Protein AF-A0A5D2IV95-F1 (afdb_monomer_lite)

Secondary structure (DSSP, 8-state):
-PPPGGGGGGGGTT-HHHHHHHHHHHHHHHHHHHHHHHHHHHHH---S-TTTS-TTTTT-SHHHHHHHTT--B-TTSBBTTS-B-SS--SSSHHHHHHHHHH-------HHHHHHHIIIIIIS-SSS--EEE--TTSSS-EEE------SGGGG-TT-THHHHHHHHHHT-

InterPro domains:
  IPR000932 Photosystem antenna protein-like [PF00421] (1-103)
  IPR036001 Photosystem antenna protein-like superfamily [SSF161077] (3-171)

Structure (mmCIF, N/CA/C/O backbone):
data_AF-A0A5D2IV95-F1
#
_entry.id   AF-A0A5D2IV95-F1
#
loop_
_atom_site.group_PDB
_atom_site.id
_atom_site.type_symbol
_atom_site.label_atom_id
_atom_site.label_alt_id
_atom_site.label_comp_id
_atom_site.label_asym_id
_atom_site.label_entity_id
_atom_site.label_seq_id
_atom_site.pdbx_PDB_ins_code
_atom_site.Cartn_x
_atom_site.Cartn_y
_atom_site.Cartn_z
_atom_site.occupancy
_atom_site.B_iso_or_equiv
_atom_site.auth_seq_id
_atom_site.auth_comp_id
_atom_site.auth_asym_id
_atom_site.auth_atom_id
_atom_site.pdbx_PDB_model_num
ATOM 1 N N . MET A 1 1 ? 20.945 -13.022 -39.978 1.00 69.31 1 MET A N 1
ATOM 2 C CA . MET A 1 1 ? 19.824 -13.855 -39.487 1.00 69.31 1 MET A CA 1
ATOM 3 C C . MET A 1 1 ? 18.945 -12.984 -38.610 1.00 69.31 1 MET A C 1
ATOM 5 O O . MET A 1 1 ? 19.484 -12.295 -37.754 1.00 69.31 1 MET A O 1
ATOM 9 N N . SER A 1 2 ? 17.636 -12.954 -38.857 1.00 86.06 2 SER A N 1
ATOM 10 C CA . SER A 1 2 ? 16.679 -12.288 -37.967 1.00 86.06 2 SER A CA 1
ATOM 11 C C . SER A 1 2 ? 16.580 -13.042 -36.638 1.00 86.06 2 SER A C 1
ATOM 13 O O . SER A 1 2 ? 16.742 -14.263 -36.600 1.00 86.06 2 SER A O 1
ATOM 15 N N . PHE A 1 3 ? 16.320 -12.329 -35.542 1.00 91.19 3 PHE A N 1
ATOM 16 C CA . PHE A 1 3 ? 16.048 -12.971 -34.256 1.00 91.19 3 PHE A CA 1
ATOM 17 C C . PHE A 1 3 ? 14.689 -13.698 -34.288 1.00 91.19 3 PHE A C 1
ATOM 19 O O . PHE A 1 3 ? 13.743 -13.179 -34.883 1.00 91.19 3 PHE A O 1
ATOM 26 N N . PRO A 1 4 ? 14.550 -14.862 -33.625 1.00 95.81 4 PRO A N 1
ATOM 27 C CA . PRO A 1 4 ? 13.243 -15.429 -33.294 1.00 95.81 4 PRO A CA 1
ATOM 28 C C . PRO A 1 4 ? 12.419 -14.470 -32.417 1.00 95.81 4 PRO A C 1
ATOM 30 O O . PRO A 1 4 ? 12.990 -13.724 -31.620 1.00 95.81 4 PRO A O 1
ATOM 33 N N . TRP A 1 5 ? 11.084 -14.522 -32.509 1.00 96.56 5 TRP A N 1
ATOM 34 C CA . TRP A 1 5 ? 10.172 -13.577 -31.836 1.00 96.56 5 TRP A CA 1
ATOM 35 C C . TRP A 1 5 ? 10.374 -13.487 -30.312 1.00 96.56 5 TRP A C 1
ATOM 37 O O . TRP A 1 5 ? 10.309 -12.408 -29.738 1.00 96.56 5 TRP A O 1
ATOM 47 N N . TYR A 1 6 ? 10.706 -14.597 -29.654 1.00 95.88 6 TYR A N 1
ATOM 48 C CA . TYR A 1 6 ? 10.930 -14.659 -28.205 1.00 95.88 6 TYR A CA 1
ATOM 49 C C . TYR A 1 6 ? 12.306 -14.121 -27.769 1.00 95.88 6 TYR A C 1
ATOM 51 O O . TYR A 1 6 ? 12.609 -14.095 -26.578 1.00 95.88 6 TYR A O 1
ATOM 59 N N . ARG A 1 7 ? 13.170 -13.708 -28.710 1.00 96.56 7 ARG A N 1
ATOM 60 C CA . ARG A 1 7 ? 14.505 -13.144 -28.429 1.00 96.56 7 ARG A CA 1
ATOM 61 C C . ARG A 1 7 ? 14.629 -11.662 -28.761 1.00 96.56 7 ARG A C 1
ATOM 63 O O . ARG A 1 7 ? 15.713 -11.112 -28.629 1.00 96.56 7 ARG A O 1
ATOM 70 N N . VAL A 1 8 ? 13.556 -10.985 -29.161 1.00 96.06 8 VAL A N 1
ATOM 71 C CA . VAL A 1 8 ? 13.635 -9.586 -29.625 1.00 96.06 8 VAL A CA 1
ATOM 72 C C . VAL A 1 8 ? 14.259 -8.629 -28.599 1.00 96.06 8 VAL A C 1
ATOM 74 O O . VAL A 1 8 ? 14.965 -7.700 -28.983 1.00 96.06 8 VAL A O 1
ATOM 77 N N . HIS A 1 9 ? 14.099 -8.887 -27.297 1.00 97.44 9 HIS A N 1
ATOM 78 C CA . HIS A 1 9 ? 14.688 -8.057 -26.240 1.00 97.44 9 HIS A CA 1
ATOM 79 C C . HIS A 1 9 ? 16.195 -8.269 -26.029 1.00 97.44 9 HIS A C 1
ATOM 81 O O . HIS A 1 9 ? 16.828 -7.436 -25.385 1.00 97.44 9 HIS A O 1
ATOM 87 N N . THR A 1 10 ? 16.831 -9.298 -26.609 1.00 95.81 10 THR A N 1
ATOM 88 C CA . THR A 1 10 ? 18.292 -9.467 -26.467 1.00 95.81 10 THR A CA 1
ATOM 89 C C . THR A 1 10 ? 19.077 -8.325 -27.114 1.00 95.81 10 THR A C 1
ATOM 91 O O . THR A 1 10 ? 20.252 -8.132 -26.809 1.00 95.81 10 THR A O 1
ATOM 94 N N . ILE A 1 11 ? 18.431 -7.532 -27.975 1.00 95.25 11 ILE A N 1
ATOM 95 C CA . ILE A 1 11 ? 19.030 -6.364 -28.621 1.00 95.25 11 ILE A CA 1
ATOM 96 C C . ILE A 1 11 ? 19.500 -5.291 -27.630 1.00 95.25 11 ILE A C 1
ATOM 98 O O . ILE A 1 11 ? 20.366 -4.506 -27.993 1.00 95.25 11 ILE A O 1
ATOM 102 N N . VAL A 1 12 ? 18.974 -5.239 -26.397 1.00 97.19 12 VAL A N 1
ATOM 103 C CA . VAL A 1 12 ? 19.382 -4.228 -25.400 1.00 97.19 12 VAL A CA 1
ATOM 104 C C . VAL A 1 12 ? 20.478 -4.697 -24.438 1.00 97.19 12 VAL A C 1
ATOM 106 O O . VAL A 1 12 ? 20.960 -3.885 -23.655 1.00 97.19 12 VAL A O 1
ATOM 109 N N . LEU A 1 13 ? 20.925 -5.960 -24.513 1.00 96.19 13 LEU A N 1
ATOM 110 C CA . LEU A 1 13 ? 21.854 -6.548 -23.531 1.00 96.19 13 LEU A CA 1
ATOM 111 C C . LEU A 1 13 ? 23.179 -5.784 -23.388 1.00 96.19 13 LEU A C 1
ATOM 113 O O . LEU A 1 13 ? 23.679 -5.642 -22.281 1.00 96.19 13 LEU A O 1
ATOM 117 N N . ASN A 1 14 ? 23.716 -5.258 -24.491 1.00 96.69 14 ASN A N 1
ATOM 118 C CA . ASN A 1 14 ? 24.980 -4.510 -24.505 1.00 96.69 14 ASN A CA 1
ATOM 119 C C . ASN A 1 14 ? 24.783 -3.001 -24.735 1.00 96.69 14 ASN A C 1
ATOM 121 O O . ASN A 1 14 ? 25.723 -2.300 -25.103 1.00 96.69 14 ASN A O 1
ATOM 125 N N . TYR A 1 15 ? 23.563 -2.488 -24.542 1.00 96.69 15 TYR A N 1
ATOM 126 C CA . TYR A 1 15 ? 23.231 -1.075 -24.748 1.00 96.69 15 TYR A CA 1
ATOM 127 C C . TYR A 1 15 ? 22.646 -0.476 -23.463 1.00 96.69 15 TYR A C 1
ATOM 129 O O . TYR A 1 15 ? 21.423 -0.370 -23.345 1.00 96.69 15 TYR A O 1
ATOM 137 N N . PRO A 1 16 ? 23.490 -0.043 -22.506 1.00 95.94 16 PRO A N 1
ATOM 138 C CA . PRO A 1 16 ? 23.051 0.329 -21.159 1.00 95.94 16 PRO A CA 1
ATOM 139 C C . PRO A 1 16 ? 22.013 1.457 -21.143 1.00 95.94 16 PRO A C 1
ATOM 141 O O . P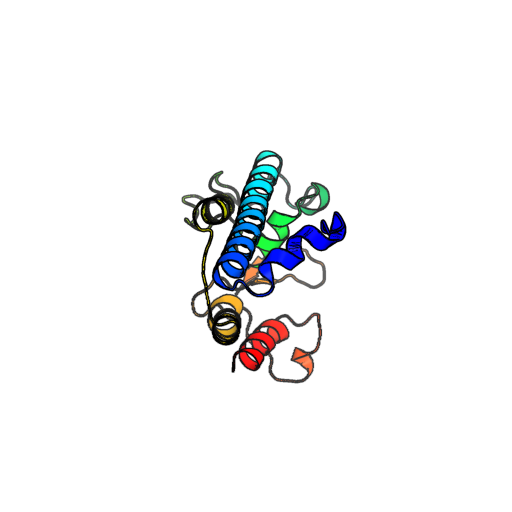RO A 1 16 ? 21.055 1.390 -20.382 1.00 95.94 16 PRO A O 1
ATOM 144 N N . GLY A 1 17 ? 22.125 2.453 -22.030 1.00 96.62 17 GLY A N 1
ATOM 145 C CA . GLY A 1 17 ? 21.124 3.522 -22.130 1.00 96.62 17 GLY A CA 1
ATOM 146 C C . GLY A 1 17 ? 19.745 3.028 -22.591 1.00 96.62 17 GLY A C 1
ATOM 147 O O . GLY A 1 17 ? 18.721 3.445 -22.053 1.00 96.62 17 GLY A O 1
ATOM 148 N N . ARG A 1 18 ? 19.699 2.089 -23.549 1.00 94.62 18 ARG A N 1
ATOM 149 C CA . ARG A 1 18 ? 18.435 1.478 -24.005 1.00 94.62 18 ARG A CA 1
ATOM 150 C C . ARG A 1 18 ? 17.871 0.528 -22.962 1.00 94.62 18 ARG A C 1
ATOM 152 O O . ARG A 1 18 ? 16.663 0.505 -22.757 1.00 94.62 18 ARG A O 1
ATOM 159 N N . LEU A 1 19 ? 18.747 -0.213 -22.288 1.00 95.12 19 LEU A N 1
ATOM 160 C CA . LEU A 1 19 ? 18.373 -1.064 -21.173 1.00 95.12 19 LEU A CA 1
ATOM 161 C C . LEU A 1 19 ? 17.738 -0.230 -20.051 1.00 95.12 19 LEU A C 1
ATOM 163 O O . LEU A 1 19 ? 16.652 -0.565 -19.594 1.00 95.12 19 LEU A O 1
ATOM 167 N N . LEU A 1 20 ? 18.342 0.894 -19.658 1.00 92.38 20 LEU A N 1
ATOM 168 C CA . LEU A 1 20 ? 17.759 1.808 -18.672 1.00 92.38 20 LEU A CA 1
ATOM 169 C C . LEU A 1 20 ? 16.400 2.355 -19.135 1.00 92.38 20 LEU A C 1
ATOM 171 O O . LEU A 1 20 ? 15.451 2.372 -18.359 1.00 92.38 20 LEU A O 1
ATOM 175 N N . SER A 1 21 ? 16.277 2.744 -20.406 1.00 92.06 21 SER A N 1
ATOM 176 C CA . SER A 1 21 ? 15.013 3.241 -20.960 1.00 92.06 21 SER A CA 1
ATOM 177 C C . SER A 1 21 ? 13.874 2.217 -20.862 1.00 92.06 21 SER A C 1
ATOM 179 O O . SER A 1 21 ? 12.774 2.589 -20.458 1.00 92.06 21 SER A O 1
ATOM 181 N N . VAL A 1 22 ? 14.118 0.934 -21.161 1.00 94.31 22 VAL A N 1
ATOM 182 C CA . VAL A 1 22 ? 13.073 -0.099 -21.020 1.00 94.31 22 VAL A CA 1
ATOM 183 C C . VAL A 1 22 ? 12.742 -0.407 -19.557 1.00 94.31 22 VAL A C 1
ATOM 185 O O . VAL A 1 22 ? 11.587 -0.700 -19.263 1.00 94.31 22 VAL A O 1
ATOM 188 N N . HIS A 1 23 ? 13.702 -0.275 -18.632 1.00 91.56 23 HIS A N 1
ATOM 189 C CA . HIS A 1 23 ? 13.417 -0.363 -17.194 1.00 91.56 23 HIS A CA 1
ATOM 190 C C . HIS A 1 23 ? 12.525 0.792 -16.736 1.00 91.56 23 HIS A C 1
ATOM 192 O O . HIS A 1 23 ? 11.531 0.552 -16.062 1.00 91.56 23 HIS A O 1
ATOM 198 N N . ILE A 1 24 ? 12.828 2.027 -17.150 1.00 90.31 24 ILE A N 1
ATOM 199 C CA . ILE A 1 24 ? 11.989 3.196 -16.852 1.00 90.31 24 ILE A CA 1
ATOM 200 C C . ILE A 1 24 ? 10.580 3.003 -17.424 1.00 90.31 24 ILE A C 1
ATOM 202 O O . ILE A 1 24 ? 9.604 3.244 -16.720 1.00 90.31 24 ILE A O 1
ATOM 206 N N . MET A 1 25 ? 10.465 2.519 -18.665 1.00 92.38 25 MET A N 1
ATOM 207 C CA . MET A 1 25 ? 9.173 2.207 -19.284 1.00 92.38 25 MET A CA 1
ATOM 208 C C . MET A 1 25 ? 8.393 1.167 -18.472 1.00 92.38 25 MET A C 1
ATOM 210 O O . MET A 1 25 ? 7.224 1.381 -18.164 1.00 92.38 25 MET A O 1
ATOM 214 N N . HIS A 1 26 ? 9.031 0.059 -18.090 1.00 90.88 26 HIS A N 1
ATOM 215 C CA . HIS A 1 26 ? 8.390 -0.971 -17.275 1.00 90.88 26 HIS A CA 1
ATOM 216 C C . HIS A 1 26 ? 7.922 -0.409 -15.924 1.00 90.88 26 HIS A C 1
ATOM 218 O O . HIS A 1 26 ? 6.771 -0.606 -15.549 1.00 90.88 26 HIS A O 1
ATOM 224 N N . THR A 1 27 ? 8.767 0.348 -15.220 1.00 89.50 27 THR A N 1
ATOM 225 C CA . THR A 1 27 ? 8.398 0.988 -13.948 1.00 89.50 27 THR A CA 1
ATOM 226 C C . THR A 1 27 ? 7.221 1.952 -14.113 1.00 89.50 27 THR A C 1
ATOM 228 O O . THR A 1 27 ? 6.295 1.915 -13.306 1.00 89.50 27 THR A O 1
ATOM 231 N N . ALA A 1 28 ? 7.199 2.758 -15.179 1.00 87.00 28 ALA A N 1
ATOM 232 C CA . ALA A 1 28 ? 6.091 3.667 -15.471 1.00 87.00 28 ALA A CA 1
ATOM 233 C C . ALA A 1 28 ? 4.776 2.918 -15.750 1.00 87.00 28 ALA A C 1
ATOM 235 O O . ALA A 1 28 ? 3.718 3.352 -15.291 1.00 87.00 28 ALA A O 1
ATOM 236 N N . LEU A 1 29 ? 4.833 1.778 -16.453 1.00 90.12 29 LEU A N 1
ATOM 237 C CA . LEU A 1 29 ? 3.668 0.916 -16.683 1.00 90.12 29 LEU A CA 1
ATOM 238 C C . LEU A 1 29 ? 3.119 0.348 -15.370 1.00 90.12 29 LEU A C 1
ATOM 240 O O . LEU A 1 29 ? 1.912 0.400 -15.149 1.00 90.12 29 LEU A O 1
ATOM 244 N N . ILE A 1 30 ? 3.989 -0.140 -14.481 1.00 92.75 30 ILE A N 1
ATOM 245 C CA . ILE A 1 30 ? 3.576 -0.677 -13.176 1.00 92.75 30 ILE A CA 1
ATOM 246 C C . ILE A 1 30 ? 2.998 0.423 -12.275 1.00 92.75 30 ILE A C 1
ATOM 248 O O . ILE A 1 30 ? 1.948 0.216 -11.667 1.00 92.75 30 ILE A O 1
ATOM 252 N N . ALA A 1 31 ? 3.620 1.605 -12.224 1.00 90.12 31 ALA A N 1
ATOM 253 C CA . ALA A 1 31 ? 3.100 2.740 -11.459 1.00 90.12 31 ALA A CA 1
ATOM 254 C C . ALA A 1 31 ? 1.723 3.194 -11.978 1.00 90.12 31 ALA A C 1
ATOM 256 O O . ALA A 1 31 ? 0.786 3.369 -11.200 1.00 90.12 31 ALA A O 1
ATOM 257 N N . SER A 1 32 ? 1.565 3.293 -13.302 1.00 89.69 32 SER A N 1
ATOM 258 C CA . SER A 1 32 ? 0.288 3.654 -13.932 1.00 89.69 32 SER A CA 1
ATOM 259 C C . SER A 1 32 ? -0.794 2.601 -13.681 1.00 89.69 32 SER A C 1
ATOM 261 O O . SER A 1 32 ? -1.951 2.947 -13.431 1.00 89.69 32 SER A O 1
ATOM 263 N N . TRP A 1 33 ? -0.433 1.315 -13.709 1.00 94.75 33 TRP A N 1
ATOM 264 C CA . TRP A 1 33 ? -1.339 0.230 -13.336 1.00 94.75 33 TRP A CA 1
ATOM 265 C C . TRP A 1 33 ? -1.791 0.361 -11.876 1.00 94.75 33 TRP A C 1
ATOM 267 O O . TRP A 1 33 ? -2.989 0.321 -11.616 1.00 94.75 33 TRP A O 1
ATOM 277 N N . ALA A 1 34 ? -0.874 0.610 -10.938 1.00 95.44 34 ALA A N 1
ATOM 278 C CA . ALA A 1 34 ? -1.217 0.774 -9.524 1.00 95.44 34 ALA A CA 1
ATOM 279 C C . ALA A 1 34 ? -2.184 1.950 -9.298 1.00 95.44 34 ALA A C 1
ATOM 281 O O . ALA A 1 34 ? -3.193 1.803 -8.607 1.00 95.44 34 ALA A O 1
ATOM 282 N N . GLY A 1 35 ? -1.922 3.099 -9.932 1.00 93.19 35 GLY A N 1
ATOM 283 C CA . GLY A 1 35 ? -2.799 4.269 -9.850 1.00 93.19 35 GLY A CA 1
ATOM 284 C C . GLY A 1 35 ? -4.178 4.030 -10.472 1.00 93.19 35 GLY A C 1
ATOM 285 O O . GLY A 1 35 ? -5.195 4.344 -9.858 1.00 93.19 35 GLY A O 1
ATOM 286 N N . SER A 1 36 ? -4.234 3.443 -11.671 1.00 94.81 36 SER A N 1
ATOM 287 C CA . SER A 1 36 ? -5.507 3.150 -12.349 1.00 94.81 36 SER A CA 1
ATOM 288 C C . SER A 1 36 ? -6.333 2.082 -11.631 1.00 94.81 36 SER A C 1
ATOM 290 O O . SER A 1 36 ? -7.548 2.241 -11.529 1.00 94.81 36 SER A O 1
ATOM 292 N N . MET A 1 37 ? -5.696 1.051 -11.069 1.00 98.00 37 MET A N 1
ATOM 293 C CA . MET A 1 37 ? -6.377 0.038 -10.262 1.00 98.00 37 MET A CA 1
ATOM 294 C C . MET A 1 37 ? -6.964 0.645 -8.982 1.00 98.00 37 MET A C 1
ATOM 296 O O . MET A 1 37 ? -8.118 0.383 -8.660 1.00 98.00 37 MET A O 1
ATOM 300 N N . ALA A 1 38 ? -6.216 1.516 -8.295 1.00 97.25 38 ALA A N 1
ATOM 301 C CA . ALA A 1 38 ? -6.713 2.211 -7.107 1.00 97.25 38 ALA A CA 1
ATOM 302 C C . ALA A 1 38 ? -7.909 3.117 -7.428 1.00 97.25 38 ALA A C 1
ATOM 304 O O . ALA A 1 38 ? -8.895 3.110 -6.697 1.00 97.25 38 ALA A O 1
ATOM 305 N N . LEU A 1 39 ? -7.861 3.861 -8.539 1.00 96.81 39 LEU A N 1
ATOM 306 C CA . LEU A 1 39 ? -9.003 4.665 -8.985 1.00 96.81 39 LEU A CA 1
ATOM 307 C C . LEU A 1 39 ? -10.215 3.802 -9.339 1.00 96.81 39 LEU A C 1
ATOM 309 O O . LEU A 1 39 ? -11.332 4.177 -9.002 1.00 96.81 39 LEU A O 1
ATOM 313 N N . TYR A 1 40 ? -10.005 2.665 -10.006 1.00 97.81 40 TYR A N 1
ATOM 314 C CA . TYR A 1 40 ? -11.085 1.735 -10.323 1.00 97.81 40 TYR A CA 1
ATOM 315 C C . TYR A 1 40 ? -11.761 1.217 -9.050 1.00 97.81 40 TYR A C 1
ATOM 317 O O . TYR A 1 40 ? -12.980 1.321 -8.940 1.00 97.81 40 TYR A O 1
ATOM 325 N N . GLU A 1 41 ? -10.984 0.728 -8.078 1.00 98.56 41 GLU A N 1
ATOM 326 C CA . GLU A 1 41 ? -11.520 0.252 -6.796 1.00 98.56 41 GLU A CA 1
ATOM 327 C C . GLU A 1 41 ? -12.289 1.350 -6.066 1.00 98.56 41 GLU A C 1
ATOM 329 O O . GLU A 1 41 ? -13.418 1.119 -5.656 1.00 98.56 41 GLU A O 1
ATOM 334 N N . LEU A 1 42 ? -11.749 2.569 -5.987 1.00 97.38 42 LEU A N 1
ATOM 335 C CA . LEU A 1 42 ? -12.427 3.687 -5.322 1.00 97.38 42 LEU A CA 1
ATOM 336 C C . LEU A 1 42 ? -13.761 4.081 -5.964 1.00 97.38 42 LEU A C 1
ATOM 338 O O . LEU A 1 42 ? -14.621 4.623 -5.278 1.00 97.38 42 LEU A O 1
ATOM 342 N N . VAL A 1 43 ? -13.940 3.840 -7.265 1.00 97.12 43 VAL A N 1
ATOM 343 C CA . VAL A 1 43 ? -15.203 4.129 -7.962 1.00 97.12 43 VAL A CA 1
ATOM 344 C C . VAL A 1 43 ? -16.280 3.092 -7.642 1.00 97.12 43 VAL A C 1
ATOM 346 O O . VAL A 1 43 ? -17.461 3.436 -7.641 1.00 97.12 43 VAL A O 1
ATOM 349 N N . VAL A 1 44 ? -15.897 1.835 -7.410 1.00 97.88 44 VAL A N 1
ATOM 350 C CA . VAL A 1 44 ? -16.847 0.728 -7.204 1.00 97.88 44 VAL A CA 1
ATOM 351 C C . VAL A 1 44 ? -17.011 0.326 -5.739 1.00 97.88 44 VAL A C 1
ATOM 353 O O . VAL A 1 44 ? -17.970 -0.370 -5.422 1.00 97.88 44 VAL A O 1
ATOM 356 N N . PHE A 1 45 ? -16.087 0.732 -4.868 1.00 98.31 45 PHE A N 1
ATOM 357 C CA . PHE A 1 45 ? -16.092 0.400 -3.449 1.00 98.31 45 PHE A CA 1
ATOM 358 C C . PHE A 1 45 ? -17.247 1.091 -2.717 1.00 98.31 45 PHE A C 1
ATOM 360 O O . PHE A 1 45 ? -17.411 2.309 -2.808 1.00 98.31 45 PHE A O 1
ATOM 367 N N . ASP A 1 46 ? -18.011 0.313 -1.953 1.00 97.81 46 ASP A N 1
ATOM 368 C CA . ASP A 1 46 ? -19.043 0.798 -1.039 1.00 97.81 46 ASP A CA 1
ATOM 369 C C . ASP A 1 46 ? -18.500 0.818 0.406 1.00 97.81 46 ASP A C 1
ATOM 371 O O . ASP A 1 46 ? -18.325 -0.240 1.014 1.00 97.81 46 ASP A O 1
ATOM 375 N N . PRO A 1 47 ? -18.228 1.997 0.993 1.00 97.00 47 PRO A N 1
ATOM 376 C CA . PRO A 1 47 ? -17.701 2.109 2.352 1.00 97.00 47 PRO A CA 1
ATOM 377 C C . PRO A 1 47 ? -18.782 2.057 3.450 1.00 97.00 47 PRO A C 1
ATOM 379 O O . PRO A 1 47 ? -18.463 2.307 4.614 1.00 97.00 47 PRO A O 1
ATOM 382 N N . SER A 1 48 ? -20.055 1.813 3.115 1.00 96.81 48 SER A N 1
ATOM 383 C CA . SER A 1 48 ? -21.182 2.012 4.040 1.00 96.81 48 SER A CA 1
ATOM 384 C C . SER A 1 48 ? -21.250 1.020 5.207 1.00 96.81 48 SER A C 1
ATOM 386 O O . SER A 1 48 ? -21.666 1.411 6.300 1.00 96.81 48 SER A O 1
ATOM 388 N N . ASP A 1 49 ? -20.828 -0.232 5.009 1.00 97.25 49 ASP A N 1
ATOM 389 C CA . ASP A 1 49 ? -20.884 -1.281 6.034 1.00 97.25 49 ASP A CA 1
ATOM 390 C C . ASP A 1 49 ? -19.552 -2.047 6.151 1.00 97.25 49 ASP A C 1
ATOM 392 O O . ASP A 1 49 ? -19.372 -3.103 5.536 1.00 97.25 49 ASP A O 1
ATOM 396 N N . PRO A 1 50 ? -18.612 -1.576 6.991 1.00 96.19 50 PRO A N 1
ATOM 397 C CA . PRO A 1 50 ? -17.342 -2.266 7.204 1.00 96.19 50 PRO A CA 1
ATOM 398 C C . PRO A 1 50 ? -17.480 -3.574 8.003 1.00 96.19 50 PRO A C 1
ATOM 400 O O . PRO A 1 50 ? -16.489 -4.292 8.148 1.00 96.19 50 PRO A O 1
ATOM 403 N N . VAL A 1 51 ? -18.662 -3.892 8.548 1.00 96.50 51 VAL A N 1
ATOM 404 C CA . VAL A 1 51 ? -18.892 -5.097 9.358 1.00 96.50 51 VAL A CA 1
ATOM 405 C C . VAL A 1 51 ? -19.354 -6.251 8.476 1.00 96.50 51 VAL A C 1
ATOM 407 O O . VAL A 1 51 ? -18.764 -7.332 8.525 1.00 96.50 51 VAL A O 1
ATOM 410 N N . LEU A 1 52 ? -20.403 -6.047 7.674 1.00 97.81 52 LEU A N 1
ATOM 411 C CA . LEU A 1 52 ? -21.009 -7.116 6.869 1.00 97.81 52 LEU A CA 1
ATOM 412 C C . LEU A 1 52 ? -20.612 -7.075 5.394 1.00 97.81 52 LEU A C 1
ATOM 414 O O . LEU A 1 52 ? -20.722 -8.107 4.722 1.00 97.81 52 LEU A O 1
ATOM 418 N N . ASP A 1 53 ? -20.135 -5.941 4.886 1.00 97.81 53 ASP A N 1
ATOM 419 C CA . ASP A 1 53 ? -19.625 -5.828 3.519 1.00 97.81 53 ASP A CA 1
ATOM 420 C C . ASP A 1 53 ? -18.238 -5.161 3.440 1.00 97.81 53 ASP A C 1
ATOM 422 O O . ASP A 1 53 ? -18.048 -4.168 2.741 1.00 97.81 53 ASP A O 1
ATOM 426 N N . PRO A 1 54 ? -17.227 -5.699 4.150 1.00 97.62 54 PRO A N 1
ATOM 427 C CA . PRO A 1 54 ? -15.873 -5.154 4.128 1.00 97.62 54 PRO A CA 1
ATOM 428 C C . PRO A 1 54 ? -15.194 -5.320 2.760 1.00 97.62 54 PRO A C 1
ATOM 430 O O . PRO A 1 54 ? -15.573 -6.151 1.936 1.00 97.62 54 PRO A O 1
ATOM 433 N N . MET A 1 55 ? -14.076 -4.609 2.569 1.00 97.62 55 MET A N 1
ATOM 434 C CA . MET A 1 55 ? -13.311 -4.553 1.310 1.00 97.62 55 MET A CA 1
ATOM 435 C C . MET A 1 55 ? -13.039 -5.917 0.643 1.00 97.62 55 MET A C 1
ATOM 437 O O . MET A 1 55 ? -13.078 -6.036 -0.580 1.00 97.62 55 MET A O 1
ATOM 441 N N . TRP A 1 56 ? -12.787 -6.967 1.432 1.00 96.88 56 TRP A N 1
ATOM 442 C CA . TRP A 1 56 ? -12.476 -8.301 0.916 1.00 96.88 56 TRP A CA 1
ATOM 443 C C . TRP A 1 56 ? -13.710 -9.038 0.376 1.00 96.88 56 TRP A C 1
ATOM 445 O O . TRP A 1 56 ? -13.563 -9.926 -0.461 1.00 96.88 56 TRP A O 1
ATOM 455 N N . ARG A 1 57 ? -14.923 -8.663 0.803 1.00 98.31 57 ARG A N 1
ATOM 456 C CA . ARG A 1 57 ? -16.188 -9.179 0.258 1.00 98.31 57 ARG A CA 1
ATOM 457 C C . ARG A 1 57 ? -16.542 -8.526 -1.078 1.00 98.31 57 ARG A C 1
ATOM 459 O O . ARG A 1 57 ? -17.142 -9.174 -1.931 1.00 98.31 57 ARG A O 1
ATOM 466 N N . GLN A 1 58 ? -16.082 -7.295 -1.278 1.00 98.12 58 GLN A N 1
ATOM 467 C CA . GLN A 1 58 ? -16.254 -6.530 -2.512 1.00 98.12 58 GLN A CA 1
ATOM 468 C C . GLN A 1 58 ? -15.126 -6.749 -3.536 1.00 98.12 58 GLN A C 1
ATOM 470 O O . GLN A 1 58 ? -15.120 -6.113 -4.583 1.00 98.12 58 GLN A O 1
ATOM 475 N N . TYR A 1 59 ? -14.186 -7.668 -3.276 1.00 97.44 59 TYR A N 1
ATOM 476 C CA . TYR A 1 59 ? -13.047 -7.981 -4.155 1.00 97.44 59 TYR A CA 1
ATOM 477 C C . TYR A 1 59 ? -12.041 -6.838 -4.340 1.00 97.44 59 TYR A C 1
ATOM 479 O O . TYR A 1 59 ? -11.384 -6.746 -5.379 1.00 97.44 59 TYR A O 1
ATOM 487 N N . MET A 1 60 ? -11.890 -5.980 -3.332 1.00 98.12 60 MET A N 1
ATOM 488 C CA . MET A 1 60 ? -10.867 -4.939 -3.361 1.00 98.12 60 MET A CA 1
ATOM 489 C C . MET A 1 60 ? -9.486 -5.564 -3.155 1.00 98.12 60 MET A C 1
ATOM 491 O O . MET A 1 60 ? -9.254 -6.278 -2.175 1.00 98.12 60 MET A O 1
ATOM 495 N N . PHE A 1 61 ? -8.565 -5.296 -4.075 1.00 97.88 61 PHE A N 1
ATOM 496 C CA . PHE A 1 61 ? -7.204 -5.812 -4.058 1.00 97.88 61 PHE A CA 1
ATOM 497 C C . PHE A 1 61 ? -6.223 -4.764 -3.530 1.00 97.88 61 PHE A C 1
ATOM 499 O O . PHE A 1 61 ? -5.541 -5.017 -2.538 1.00 97.88 61 PHE A O 1
ATOM 506 N N . VAL A 1 62 ? -6.153 -3.575 -4.138 1.00 97.94 62 VAL A N 1
ATOM 507 C CA . VAL A 1 62 ? -5.141 -2.558 -3.797 1.00 97.94 62 VAL A CA 1
ATOM 508 C C . VAL A 1 62 ? -5.502 -1.706 -2.579 1.00 97.94 62 VAL A C 1
ATOM 510 O O . VAL A 1 62 ? -4.593 -1.289 -1.854 1.00 97.94 62 VAL A O 1
ATOM 513 N N . ILE A 1 63 ? -6.792 -1.494 -2.284 1.00 97.19 63 ILE A N 1
ATOM 514 C CA . ILE A 1 63 ? -7.241 -0.800 -1.058 1.00 97.19 63 ILE A CA 1
ATOM 515 C C . ILE A 1 63 ? -6.721 -1.504 0.197 1.00 97.19 63 ILE A C 1
ATOM 517 O O . ILE A 1 63 ? -6.332 -0.832 1.156 1.00 97.19 63 ILE A O 1
ATOM 521 N N . HIS A 1 64 ? -6.626 -2.835 0.176 1.00 96.75 64 HIS A N 1
ATOM 522 C CA . HIS A 1 64 ? -6.057 -3.607 1.277 1.00 96.75 64 HIS A CA 1
ATOM 523 C C . HIS A 1 64 ? -4.605 -3.201 1.574 1.00 96.75 64 HIS A C 1
ATOM 525 O O . HIS A 1 64 ? -4.271 -2.883 2.714 1.00 96.75 64 HIS A O 1
ATOM 531 N N . PHE A 1 65 ? -3.753 -3.137 0.547 1.00 98.00 65 PHE A N 1
ATOM 532 C CA . PHE A 1 65 ? -2.340 -2.776 0.706 1.00 98.00 65 PHE A CA 1
ATOM 533 C C . PHE A 1 65 ? -2.154 -1.324 1.159 1.00 98.00 65 PHE A C 1
ATOM 535 O O . PHE A 1 65 ? -1.308 -1.049 2.009 1.00 98.00 65 PHE A O 1
ATOM 542 N N . MET A 1 66 ? -2.964 -0.398 0.637 1.00 98.00 66 MET A N 1
ATOM 543 C CA . MET A 1 66 ? -2.949 1.002 1.079 1.00 98.00 66 MET A CA 1
ATOM 544 C C . MET A 1 66 ? -3.343 1.123 2.558 1.00 98.00 66 MET A C 1
ATOM 546 O O . MET A 1 66 ? -2.659 1.794 3.333 1.00 98.00 66 MET A O 1
ATOM 550 N N . THR A 1 67 ? -4.404 0.418 2.958 1.00 97.50 67 THR A N 1
ATOM 551 C CA . THR A 1 67 ? -4.913 0.392 4.337 1.00 97.50 67 THR A CA 1
ATOM 552 C C . THR A 1 67 ? -3.899 -0.192 5.309 1.00 97.50 67 THR A C 1
ATOM 554 O O . THR A 1 67 ? -3.696 0.353 6.396 1.00 97.50 67 THR A O 1
ATOM 557 N N . TYR A 1 68 ? -3.204 -1.254 4.899 1.00 97.25 68 TYR A N 1
ATOM 558 C CA . TYR A 1 68 ? -2.173 -1.887 5.713 1.00 97.25 68 TYR A CA 1
ATOM 559 C C . TYR A 1 68 ? -1.049 -0.917 6.112 1.00 97.25 68 TYR A C 1
ATOM 561 O O . TYR A 1 68 ? -0.551 -0.983 7.234 1.00 97.25 68 TYR A O 1
ATOM 569 N N . LEU A 1 69 ? -0.691 0.018 5.225 1.00 97.25 69 LEU A N 1
ATOM 570 C CA . LEU A 1 69 ? 0.376 1.008 5.430 1.00 97.25 69 LEU A CA 1
ATOM 571 C C . LEU A 1 69 ? -0.133 2.384 5.892 1.00 97.25 69 LEU A C 1
ATOM 573 O O . LEU A 1 69 ? 0.551 3.397 5.745 1.00 97.25 69 LEU A O 1
ATOM 577 N N . GLY A 1 70 ? -1.343 2.442 6.448 1.00 95.75 70 GLY A N 1
ATOM 578 C CA . GLY A 1 70 ? -1.816 3.629 7.156 1.00 95.75 70 GLY A CA 1
ATOM 579 C C . GLY A 1 70 ? -2.764 4.543 6.382 1.00 95.75 70 GLY A C 1
ATOM 580 O O . GLY A 1 70 ? -3.235 5.532 6.944 1.00 95.75 70 GLY A O 1
ATOM 581 N N . ILE A 1 71 ? -3.086 4.237 5.124 1.00 97.56 71 ILE A N 1
ATOM 582 C CA . ILE A 1 71 ? -4.042 5.029 4.340 1.00 97.56 71 ILE A CA 1
ATOM 583 C C . ILE A 1 71 ? -5.453 4.540 4.648 1.00 97.56 71 ILE A C 1
ATOM 585 O O . ILE A 1 71 ? -5.866 3.499 4.155 1.00 97.56 71 ILE A O 1
ATOM 589 N N . ILE A 1 72 ? -6.184 5.287 5.475 1.00 96.69 72 ILE A N 1
ATOM 590 C CA . ILE A 1 72 ? -7.518 4.886 5.962 1.00 96.69 72 ILE A CA 1
ATOM 591 C C . ILE A 1 72 ? -8.640 5.861 5.606 1.00 96.69 72 ILE A C 1
ATOM 593 O O . ILE A 1 72 ? -9.796 5.577 5.904 1.00 96.69 72 ILE A O 1
ATOM 597 N N . ASN A 1 73 ? -8.305 7.000 4.997 1.00 96.31 73 ASN A N 1
ATOM 598 C CA . ASN A 1 73 ? -9.230 8.102 4.733 1.00 96.31 73 ASN A CA 1
ATOM 599 C C . ASN A 1 73 ? -9.418 8.305 3.228 1.00 96.31 73 ASN A C 1
ATOM 601 O O . ASN A 1 73 ? -8.467 8.148 2.456 1.00 96.31 73 ASN A O 1
ATOM 605 N N . SER A 1 74 ? -10.608 8.757 2.845 1.00 96.75 74 SER A N 1
ATOM 606 C CA . SER A 1 74 ? -10.959 9.203 1.495 1.00 96.75 74 SER A CA 1
ATOM 607 C C . SER A 1 74 ? -11.316 10.690 1.492 1.00 96.75 74 SER A C 1
ATOM 609 O O . SER A 1 74 ? -11.791 11.221 2.494 1.00 96.75 74 SER A O 1
ATOM 611 N N . TRP A 1 75 ? -11.114 11.362 0.356 1.00 96.62 75 TRP A N 1
ATOM 612 C CA . TRP A 1 75 ? -11.665 12.703 0.096 1.00 96.62 75 TRP A CA 1
ATOM 613 C C . TRP A 1 75 ? -13.192 12.726 -0.071 1.00 96.62 75 TRP A C 1
ATOM 615 O O . TRP A 1 75 ? -13.767 13.805 -0.164 1.00 96.62 75 TRP A O 1
ATOM 625 N N . GLY A 1 76 ? -13.850 11.566 -0.082 1.00 94.50 76 GLY A N 1
ATOM 626 C CA . GLY A 1 76 ? -15.303 11.409 -0.008 1.00 94.50 76 GLY A CA 1
ATOM 627 C C . GLY A 1 76 ? -15.860 11.372 1.420 1.00 94.50 76 GLY A C 1
ATOM 628 O O . GLY A 1 76 ? -16.926 10.803 1.625 1.00 94.50 76 GLY A O 1
ATOM 629 N N . ASP A 1 77 ? -15.137 11.924 2.399 1.00 94.88 77 ASP A N 1
ATOM 630 C CA . ASP A 1 77 ? -15.553 12.070 3.805 1.00 94.88 77 ASP A CA 1
ATOM 631 C C . ASP A 1 77 ? -15.821 10.758 4.574 1.00 94.88 77 ASP A C 1
ATOM 633 O O . ASP A 1 77 ? -16.466 10.759 5.626 1.00 94.88 77 ASP A O 1
ATOM 637 N N . TRP A 1 78 ? -15.267 9.634 4.108 1.00 96.00 78 TRP A N 1
ATOM 638 C CA . TRP A 1 78 ? -15.353 8.331 4.775 1.00 96.00 78 TRP A CA 1
ATOM 639 C C . TRP A 1 78 ? -13.981 7.773 5.164 1.00 96.00 78 TRP A C 1
ATOM 641 O O . TRP A 1 78 ? -12.933 8.145 4.622 1.00 96.00 78 TRP A O 1
ATOM 651 N N . THR A 1 79 ? -14.001 6.852 6.127 1.00 96.56 79 THR A N 1
ATOM 652 C CA . THR A 1 79 ? -12.839 6.069 6.553 1.00 96.56 79 THR A CA 1
ATOM 653 C C . THR A 1 79 ? -13.129 4.579 6.454 1.00 96.56 79 THR A C 1
ATOM 655 O O . THR A 1 79 ? -14.278 4.154 6.558 1.00 96.56 79 THR A O 1
ATOM 658 N N . ILE A 1 80 ? -12.087 3.765 6.298 1.00 96.31 80 ILE A N 1
ATOM 659 C CA . ILE A 1 80 ? -12.230 2.313 6.098 1.00 96.31 80 ILE A CA 1
ATOM 660 C C . ILE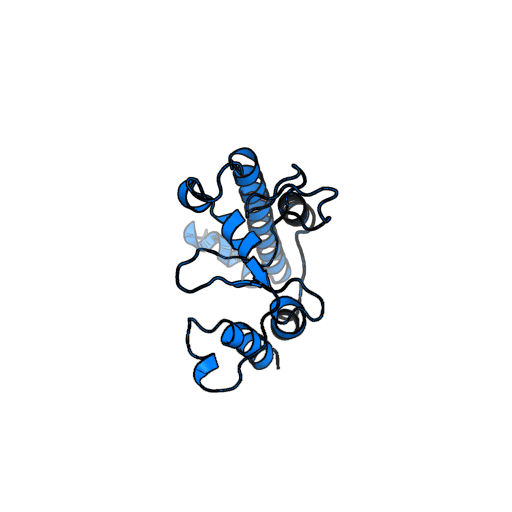 A 1 80 ? -12.848 1.566 7.286 1.00 96.31 80 ILE A C 1
ATOM 662 O O . ILE A 1 80 ? -13.316 0.442 7.150 1.00 96.31 80 ILE A O 1
ATOM 666 N N . ILE A 1 81 ? -12.838 2.198 8.458 1.00 95.12 81 ILE A N 1
ATOM 667 C CA . ILE A 1 81 ? -13.413 1.687 9.706 1.00 95.12 81 ILE A CA 1
ATOM 668 C C . ILE A 1 81 ? -14.823 2.242 9.977 1.00 95.12 81 ILE A C 1
ATOM 670 O O . ILE A 1 81 ? -15.344 2.067 11.074 1.00 95.12 81 ILE A O 1
ATOM 674 N N . GLY A 1 82 ? -15.447 2.912 9.000 1.00 93.50 82 GLY A N 1
ATOM 675 C CA . GLY A 1 82 ? -16.849 3.345 9.061 1.00 93.50 82 GLY A CA 1
ATOM 676 C C . GLY A 1 82 ? -17.104 4.690 9.744 1.00 93.50 82 GLY A C 1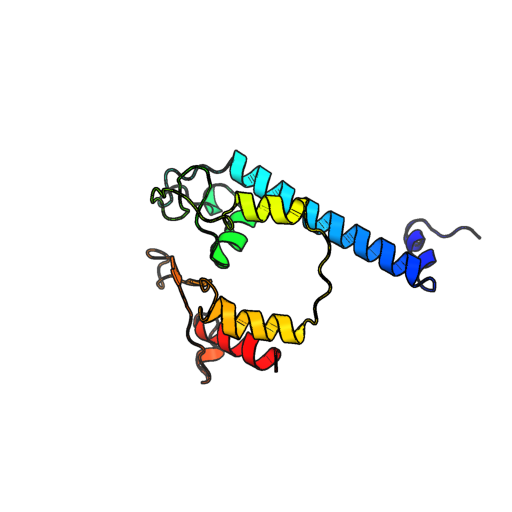
ATOM 677 O O . GLY A 1 82 ? -18.258 5.070 9.924 1.00 93.50 82 GLY A O 1
ATOM 678 N N . TRP A 1 83 ? -16.063 5.437 10.122 1.00 92.94 83 TRP A N 1
ATOM 679 C CA . TRP A 1 83 ? -16.228 6.803 10.630 1.00 92.94 83 TRP A CA 1
ATOM 680 C C . TRP A 1 83 ? -16.275 7.817 9.492 1.00 92.94 83 TRP A C 1
ATOM 682 O O . TRP A 1 83 ? -15.601 7.651 8.473 1.00 92.94 83 TRP A O 1
ATOM 692 N N . THR A 1 84 ? -17.002 8.909 9.711 1.00 93.56 84 THR A N 1
ATOM 693 C CA . THR A 1 84 ? -16.932 10.108 8.872 1.00 93.56 84 THR A CA 1
ATOM 694 C C . THR A 1 84 ? -15.741 10.967 9.277 1.00 93.56 84 THR A C 1
ATOM 696 O O . THR A 1 84 ? -15.493 11.154 10.472 1.00 93.56 84 THR A O 1
ATOM 699 N N . ILE A 1 85 ? -15.046 11.546 8.304 1.00 92.81 85 ILE A N 1
ATOM 700 C CA . ILE A 1 85 ? -13.920 12.455 8.539 1.00 92.81 85 ILE A CA 1
ATOM 701 C C . ILE A 1 85 ? -14.164 13.783 7.830 1.00 92.81 85 ILE A C 1
ATOM 703 O O . ILE A 1 85 ? -14.662 13.807 6.714 1.00 92.81 85 ILE A O 1
ATOM 707 N N . THR A 1 86 ? -13.793 14.892 8.471 1.00 89.75 86 THR A N 1
ATOM 708 C CA . THR A 1 86 ? -13.755 16.210 7.830 1.00 89.75 86 THR A CA 1
ATOM 709 C C . THR A 1 86 ? -12.304 16.605 7.571 1.00 89.75 86 THR A C 1
ATOM 711 O O . THR A 1 86 ? -11.436 16.390 8.416 1.00 89.75 86 THR A O 1
ATOM 714 N N . ASN A 1 87 ? -12.029 17.182 6.399 1.00 89.19 87 ASN A N 1
ATOM 715 C CA . ASN A 1 87 ? -10.683 17.582 5.959 1.00 89.19 87 ASN A CA 1
ATOM 716 C C . ASN A 1 87 ? -9.639 16.441 5.979 1.00 89.19 87 ASN A C 1
ATOM 718 O O . ASN A 1 87 ? -8.623 16.530 6.676 1.00 89.19 87 ASN A O 1
ATOM 722 N N . PRO A 1 88 ? -9.868 15.363 5.213 1.00 91.00 88 PRO A N 1
ATOM 723 C CA . PRO A 1 88 ? -8.905 14.277 5.054 1.00 91.00 88 PRO A CA 1
ATOM 724 C C . PRO A 1 88 ? -7.538 14.774 4.544 1.00 91.00 88 PRO A C 1
ATOM 726 O O . PRO A 1 88 ? -7.439 15.720 3.763 1.00 91.00 88 PRO A O 1
ATOM 729 N N . SER A 1 89 ? -6.467 14.106 4.989 1.00 90.31 89 SER A N 1
ATOM 730 C CA . SER A 1 89 ? -5.080 14.400 4.594 1.00 90.31 89 SER A CA 1
ATOM 731 C C . SER A 1 89 ? -4.878 14.341 3.074 1.00 90.31 89 SER A C 1
ATOM 733 O O . SER A 1 89 ? -5.603 13.648 2.359 1.00 90.31 89 SER A O 1
ATOM 735 N N . ILE A 1 90 ? -3.826 15.006 2.579 1.00 94.06 90 ILE A N 1
ATOM 736 C CA . ILE A 1 90 ? -3.385 14.861 1.184 1.00 94.06 90 ILE A CA 1
ATOM 737 C C . ILE A 1 90 ? -3.003 13.409 0.851 1.00 94.06 90 ILE A C 1
ATOM 739 O O . ILE A 1 90 ? -3.176 12.971 -0.283 1.00 94.06 90 ILE A O 1
ATOM 743 N N . TRP A 1 91 ? -2.537 12.650 1.848 1.00 94.69 91 TRP A N 1
ATOM 744 C CA . TRP A 1 91 ? -2.279 11.212 1.751 1.00 94.69 91 TRP A CA 1
ATOM 745 C C . TRP A 1 91 ? -3.530 10.405 2.124 1.00 94.69 91 TRP A C 1
ATOM 747 O O . TRP A 1 91 ? -3.581 9.734 3.152 1.00 94.69 91 TRP A O 1
ATOM 757 N N . CYS A 1 92 ? -4.553 10.512 1.282 1.00 95.06 92 CYS A N 1
ATOM 758 C CA . CYS A 1 92 ? -5.741 9.657 1.255 1.00 95.06 92 CYS A CA 1
ATOM 759 C C . CYS A 1 92 ? -5.634 8.628 0.115 1.00 95.06 92 CYS A C 1
ATOM 761 O O . CYS A 1 92 ? -4.679 8.670 -0.671 1.00 95.06 92 CYS A O 1
ATOM 763 N N . TYR A 1 93 ? -6.623 7.744 -0.033 1.00 97.50 93 TYR A N 1
ATOM 764 C CA . TYR A 1 93 ? -6.641 6.778 -1.139 1.00 97.50 93 TYR A CA 1
ATOM 765 C C . TYR A 1 93 ? -6.522 7.448 -2.516 1.00 97.50 93 TYR A C 1
ATOM 767 O O . TYR A 1 93 ? -5.719 7.031 -3.354 1.00 97.50 93 TYR A O 1
ATOM 775 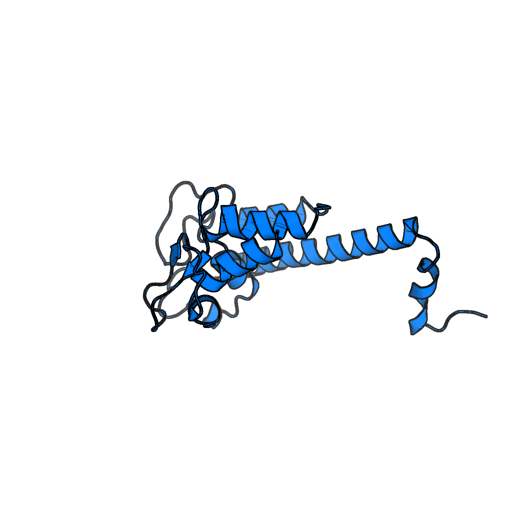N N . GLU A 1 94 ? -7.253 8.539 -2.749 1.00 97.00 94 GLU A N 1
ATOM 776 C CA . GLU A 1 94 ? -7.206 9.253 -4.024 1.00 97.00 94 GLU A CA 1
ATOM 777 C C . GLU A 1 94 ? -5.881 10.002 -4.227 1.00 97.00 94 GLU A C 1
ATOM 779 O O . GLU A 1 94 ? -5.408 10.150 -5.355 1.00 97.00 94 GLU A O 1
ATOM 784 N N . GLY A 1 95 ? -5.284 10.499 -3.144 1.00 95.44 95 GLY A N 1
ATOM 785 C CA . GLY A 1 95 ? -3.989 11.172 -3.148 1.00 95.44 95 GLY A CA 1
ATOM 786 C C . GLY A 1 95 ? -2.866 10.214 -3.528 1.00 95.44 95 GLY A C 1
ATOM 787 O O . GLY A 1 95 ? -2.053 10.530 -4.398 1.00 95.44 95 GLY A O 1
ATOM 788 N N . VAL A 1 96 ? -2.878 9.004 -2.960 1.00 95.50 96 VAL A N 1
ATOM 789 C CA . VAL A 1 96 ? -1.950 7.925 -3.327 1.00 95.50 96 VAL A CA 1
ATOM 790 C C . VAL A 1 96 ? -2.147 7.514 -4.785 1.00 95.50 96 VAL A C 1
ATOM 792 O O . VAL A 1 96 ? -1.163 7.418 -5.522 1.00 95.50 96 VAL A O 1
ATOM 795 N N . ALA A 1 97 ? -3.391 7.341 -5.239 1.00 94.50 97 ALA A N 1
ATOM 796 C CA . ALA A 1 97 ? -3.677 7.009 -6.634 1.00 94.50 97 ALA A CA 1
ATOM 797 C C . ALA A 1 97 ? -3.166 8.092 -7.606 1.00 94.50 97 ALA A C 1
ATOM 799 O O . ALA A 1 97 ? -2.511 7.782 -8.604 1.00 94.50 97 ALA A O 1
ATOM 800 N N . ARG A 1 98 ? -3.384 9.377 -7.286 1.00 91.75 98 ARG A N 1
ATOM 801 C CA . ARG A 1 98 ? -2.856 10.513 -8.062 1.00 91.75 98 ARG A CA 1
ATOM 802 C C . ARG A 1 98 ? -1.332 10.554 -8.080 1.00 91.75 98 ARG A C 1
ATOM 804 O O . ARG A 1 98 ? -0.754 10.791 -9.139 1.00 91.75 98 ARG A O 1
ATOM 811 N N . ALA A 1 99 ? -0.681 10.307 -6.944 1.00 92.44 99 ALA A N 1
ATOM 812 C CA . ALA A 1 99 ? 0.775 10.287 -6.865 1.00 92.44 99 ALA A CA 1
ATOM 813 C C . ALA A 1 99 ? 1.376 9.240 -7.817 1.00 92.44 99 ALA A C 1
ATOM 815 O O . ALA A 1 99 ? 2.323 9.555 -8.529 1.00 92.44 99 ALA A O 1
ATOM 816 N N . HIS A 1 100 ? 0.776 8.050 -7.917 1.00 90.75 100 HIS A N 1
ATOM 817 C CA . HIS A 1 100 ? 1.236 6.992 -8.826 1.00 90.75 100 HIS A CA 1
ATOM 818 C C . HIS A 1 100 ? 1.088 7.341 -10.316 1.00 90.75 100 HIS A C 1
ATOM 820 O O . HIS A 1 100 ? 1.878 6.875 -11.133 1.00 90.75 100 HIS A O 1
ATOM 826 N N . ILE A 1 101 ? 0.111 8.179 -10.680 1.00 85.12 101 ILE A N 1
ATOM 827 C CA . ILE A 1 101 ? -0.076 8.642 -12.065 1.00 85.12 101 ILE A CA 1
ATOM 828 C C . ILE A 1 101 ? 0.913 9.762 -12.416 1.00 85.12 101 ILE A C 1
ATOM 830 O O . ILE A 1 101 ? 1.391 9.837 -13.546 1.00 85.12 101 ILE A O 1
ATOM 834 N N . ILE A 1 102 ? 1.217 10.645 -11.461 1.00 78.75 102 ILE A N 1
ATOM 835 C CA . ILE A 1 102 ? 2.020 11.853 -11.703 1.00 78.75 102 ILE A CA 1
ATOM 836 C C . ILE A 1 102 ? 3.523 11.594 -11.505 1.00 78.75 102 ILE A C 1
ATOM 838 O O . ILE A 1 102 ? 4.350 12.185 -12.200 1.00 78.75 102 ILE A O 1
ATOM 842 N N . VAL A 1 103 ? 3.903 10.724 -10.567 1.00 67.50 103 VAL A N 1
ATOM 843 C CA . VAL A 1 103 ? 5.280 10.583 -10.075 1.00 67.50 103 VAL A CA 1
ATOM 844 C C . VAL A 1 103 ? 5.812 9.183 -10.388 1.00 67.50 103 VAL A C 1
ATOM 846 O O . VAL A 1 103 ? 5.666 8.245 -9.612 1.00 67.50 103 VAL A O 1
ATOM 849 N N . GLY A 1 104 ? 6.439 9.044 -11.558 1.00 56.59 104 GLY A N 1
ATOM 850 C CA . GLY A 1 104 ? 6.849 7.745 -12.105 1.00 56.59 104 GLY A CA 1
ATOM 851 C C . GLY A 1 104 ? 8.294 7.302 -11.851 1.00 56.59 104 GLY A C 1
ATOM 852 O O . GLY A 1 104 ? 8.666 6.236 -12.333 1.00 56.59 104 GLY A O 1
ATOM 853 N N . ILE A 1 105 ? 9.149 8.081 -11.173 1.00 58.81 105 ILE A N 1
ATOM 854 C CA . ILE A 1 105 ? 10.567 7.707 -11.009 1.00 58.81 105 ILE A CA 1
ATOM 855 C C . ILE A 1 105 ? 11.125 8.216 -9.677 1.00 58.81 105 ILE A C 1
ATOM 857 O O . ILE A 1 105 ? 11.338 9.412 -9.509 1.00 58.81 105 ILE A O 1
ATOM 861 N N . HIS A 1 106 ? 11.447 7.293 -8.771 1.00 57.12 106 HIS A N 1
ATOM 862 C CA . HIS A 1 106 ? 12.379 7.535 -7.671 1.00 57.12 106 HIS A CA 1
ATOM 863 C C . HIS A 1 106 ? 13.448 6.439 -7.683 1.00 57.12 106 HIS A C 1
ATOM 865 O O . HIS A 1 106 ? 13.145 5.256 -7.556 1.00 57.12 106 HIS A O 1
ATOM 871 N N . LEU A 1 107 ? 14.705 6.841 -7.868 1.00 57.38 107 LEU A N 1
ATOM 872 C CA . LEU A 1 107 ? 15.876 5.994 -7.651 1.00 57.38 107 LEU A CA 1
ATOM 873 C C . LEU A 1 107 ? 16.306 6.200 -6.197 1.00 57.38 107 LEU A C 1
ATOM 875 O O . LEU A 1 107 ? 16.723 7.299 -5.838 1.00 57.38 107 LEU A O 1
ATOM 879 N N . PHE A 1 108 ? 16.178 5.170 -5.365 1.00 58.28 108 PHE A N 1
ATOM 880 C CA . PHE A 1 108 ? 16.572 5.219 -3.957 1.00 58.28 108 PHE A CA 1
ATOM 881 C C . PHE A 1 108 ? 17.412 3.989 -3.586 1.00 58.28 108 PHE A C 1
ATOM 883 O O . PHE A 1 108 ? 17.246 2.918 -4.171 1.00 58.28 108 PHE A O 1
ATOM 890 N N . LEU A 1 109 ? 18.328 4.143 -2.627 1.00 75.50 109 LEU A N 1
ATOM 891 C CA . LEU A 1 109 ? 19.166 3.058 -2.110 1.00 75.50 109 LEU A CA 1
ATOM 892 C C . LEU A 1 109 ? 18.313 2.125 -1.236 1.00 75.50 109 LEU A C 1
ATOM 894 O O . LEU A 1 109 ? 17.777 2.542 -0.212 1.00 75.50 109 LEU A O 1
ATOM 898 N N . SER A 1 110 ? 18.168 0.861 -1.640 1.00 79.31 110 SER A N 1
ATOM 899 C CA . SER A 1 110 ? 17.232 -0.095 -1.023 1.00 79.31 110 SER A CA 1
ATOM 900 C C . SER A 1 110 ? 17.442 -0.298 0.482 1.00 79.31 110 SER A C 1
ATOM 902 O O . SER A 1 110 ? 16.463 -0.427 1.214 1.00 79.31 110 SER A O 1
ATOM 904 N N . ARG A 1 111 ? 18.695 -0.285 0.951 1.00 83.38 111 ARG A N 1
ATOM 905 C CA . ARG A 1 111 ? 19.055 -0.446 2.370 1.00 83.38 111 ARG A CA 1
ATOM 906 C C . ARG A 1 111 ? 18.552 0.718 3.224 1.00 83.38 111 ARG A C 1
ATOM 908 O O . ARG A 1 111 ? 17.844 0.505 4.203 1.00 83.38 111 ARG A O 1
ATOM 915 N N . GLU A 1 112 ? 18.802 1.945 2.784 1.00 86.31 112 GLU A N 1
ATOM 916 C CA . GLU A 1 112 ? 18.413 3.148 3.521 1.00 86.31 112 GLU A CA 1
ATOM 917 C C . GLU A 1 112 ? 16.888 3.313 3.529 1.00 86.31 112 GLU A C 1
ATOM 919 O O . GLU A 1 112 ? 16.322 3.789 4.511 1.00 86.31 112 GLU A O 1
ATOM 924 N N . ALA A 1 113 ? 16.208 2.868 2.463 1.00 88.88 113 ALA A N 1
ATOM 925 C CA . ALA A 1 113 ? 14.748 2.869 2.397 1.00 88.88 113 ALA A CA 1
ATOM 926 C C . ALA A 1 113 ? 14.169 1.832 3.354 1.00 88.88 113 ALA A C 1
ATOM 928 O O . ALA A 1 113 ? 13.189 2.114 4.036 1.00 88.88 113 ALA A O 1
ATOM 929 N N . CYS A 1 114 ? 14.789 0.652 3.423 1.00 90.94 114 CYS A N 1
ATOM 930 C CA . CYS A 1 114 ? 14.393 -0.406 4.339 1.00 90.94 114 CYS A CA 1
ATOM 931 C C . CYS A 1 114 ? 14.534 0.051 5.798 1.00 90.94 114 CYS A C 1
ATOM 933 O O . CYS A 1 114 ? 13.563 -0.017 6.556 1.00 90.94 114 CYS A O 1
ATOM 935 N N . PHE A 1 115 ? 15.686 0.633 6.155 1.00 92.00 115 PHE A N 1
ATOM 936 C CA . PHE A 1 115 ? 15.901 1.212 7.480 1.00 92.00 115 PHE A CA 1
ATOM 937 C C . PHE A 1 115 ? 14.874 2.302 7.786 1.00 92.00 115 PHE A C 1
ATOM 939 O O . PHE A 1 115 ? 14.230 2.269 8.833 1.00 92.00 115 PHE A O 1
ATOM 946 N N . ALA A 1 116 ? 14.697 3.261 6.870 1.00 91.94 116 ALA A N 1
ATOM 947 C CA . ALA A 1 116 ? 13.796 4.383 7.084 1.00 91.94 116 ALA A CA 1
ATOM 948 C C . ALA A 1 116 ? 12.336 3.931 7.233 1.00 91.94 116 ALA A C 1
ATOM 950 O O . ALA A 1 116 ? 11.613 4.451 8.081 1.00 91.94 116 ALA A O 1
ATOM 951 N N . PHE A 1 117 ? 11.911 2.932 6.461 1.00 93.56 117 PHE A N 1
ATOM 952 C CA . PHE A 1 117 ? 10.585 2.343 6.594 1.00 93.56 117 PHE A CA 1
ATOM 953 C C . PHE A 1 117 ? 10.377 1.747 7.994 1.00 93.56 117 PHE A C 1
ATOM 955 O O . PHE A 1 117 ? 9.403 2.092 8.663 1.00 93.56 117 PHE A O 1
ATOM 962 N N . GLY A 1 118 ? 11.315 0.934 8.488 1.00 92.06 118 GLY A N 1
ATOM 963 C CA . GLY A 1 118 ? 11.225 0.362 9.835 1.00 92.06 118 GLY A CA 1
ATOM 964 C C . GLY A 1 118 ? 11.280 1.422 10.941 1.00 92.06 118 GLY A C 1
ATOM 965 O O . GLY A 1 118 ? 10.389 1.491 11.787 1.00 92.06 118 GLY A O 1
ATOM 966 N N . ALA A 1 119 ? 12.305 2.275 10.916 1.00 92.19 119 ALA A N 1
ATOM 967 C CA . ALA A 1 119 ? 12.602 3.224 11.986 1.00 92.19 119 ALA A CA 1
ATOM 968 C C . ALA A 1 119 ? 11.598 4.381 12.072 1.00 92.19 119 ALA A C 1
ATOM 970 O O . ALA A 1 119 ? 11.248 4.808 13.170 1.00 92.19 119 ALA A O 1
ATOM 971 N N . PHE A 1 120 ? 11.127 4.898 10.936 1.00 94.38 120 PHE A N 1
ATOM 972 C CA . PHE A 1 120 ? 10.295 6.101 10.909 1.00 94.38 120 PHE A CA 1
ATOM 973 C C . PHE A 1 120 ? 8.820 5.802 10.668 1.00 94.38 120 PHE A C 1
ATOM 975 O O . PHE A 1 120 ? 7.970 6.353 11.372 1.00 94.38 120 PHE A O 1
ATOM 982 N N . HIS A 1 121 ? 8.513 4.934 9.700 1.00 96.31 121 HIS A N 1
ATOM 983 C CA . HIS A 1 121 ? 7.133 4.652 9.317 1.00 96.31 121 HIS A CA 1
ATOM 984 C C . HIS A 1 121 ? 6.472 3.627 10.245 1.00 96.31 121 HIS A C 1
ATOM 986 O O . HIS A 1 121 ? 5.465 3.961 10.865 1.00 96.31 121 HIS A O 1
ATOM 992 N N . VAL A 1 122 ? 7.045 2.425 10.397 1.00 95.94 122 VAL A N 1
ATOM 993 C CA . VAL A 1 122 ? 6.429 1.321 11.168 1.00 95.94 122 VAL A CA 1
ATOM 994 C C . VAL A 1 122 ? 6.380 1.620 12.671 1.00 95.94 122 VAL A C 1
ATOM 996 O O . VAL A 1 122 ? 5.336 1.443 13.300 1.00 95.94 122 VAL A O 1
ATOM 999 N N . ILE A 1 123 ? 7.474 2.129 13.248 1.00 94.31 123 ILE A N 1
ATOM 1000 C CA . ILE A 1 123 ? 7.518 2.532 14.669 1.00 94.31 123 ILE A CA 1
ATOM 1001 C C . ILE A 1 123 ? 6.703 3.808 14.931 1.00 94.31 123 ILE A C 1
ATOM 1003 O O . ILE A 1 123 ? 6.401 4.121 16.077 1.00 94.31 123 ILE A O 1
ATOM 1007 N N . GLY A 1 124 ? 6.313 4.548 13.891 1.00 91.06 124 GLY A N 1
ATOM 1008 C CA . GLY A 1 124 ? 5.513 5.763 14.032 1.00 91.06 124 GLY A CA 1
ATOM 1009 C C . GLY A 1 124 ? 6.277 6.969 14.591 1.00 91.06 124 GLY A C 1
ATOM 1010 O O . GLY A 1 124 ? 5.651 7.900 15.088 1.00 91.06 124 GLY A O 1
ATOM 1011 N N . LEU A 1 125 ? 7.617 6.989 14.510 1.00 90.25 125 LEU A N 1
ATOM 1012 C CA . LEU A 1 125 ? 8.417 8.165 14.895 1.00 90.25 125 LEU A CA 1
ATOM 1013 C C . LEU A 1 125 ? 8.119 9.382 14.004 1.00 90.25 125 LEU A C 1
ATOM 1015 O O . LEU A 1 125 ? 8.115 10.513 14.485 1.00 90.25 125 LEU A O 1
ATOM 1019 N N . SER A 1 126 ? 7.876 9.161 12.710 1.00 91.00 126 SER A N 1
ATOM 1020 C CA . SER A 1 126 ? 7.437 10.204 11.769 1.00 91.00 126 SER A CA 1
ATOM 1021 C C . SER A 1 126 ? 6.489 9.682 10.680 1.00 91.00 126 SER A C 1
ATOM 1023 O O . SER A 1 126 ? 6.295 10.327 9.649 1.00 91.00 126 SER A O 1
ATOM 1025 N N . GLY A 1 127 ? 5.868 8.525 10.916 1.00 90.06 127 GLY A N 1
ATOM 1026 C CA . GLY A 1 127 ? 4.810 7.947 10.090 1.00 90.06 127 GLY A CA 1
ATOM 1027 C C . GLY A 1 127 ? 3.617 7.491 10.927 1.00 90.06 127 GLY A C 1
ATOM 1028 O O . GLY A 1 127 ? 3.569 7.708 12.134 1.00 90.06 127 GLY A O 1
ATOM 1029 N N . LEU A 1 128 ? 2.635 6.873 10.271 1.00 92.31 128 LEU A N 1
ATOM 1030 C CA . LEU A 1 128 ? 1.370 6.484 10.905 1.00 92.31 128 LEU A CA 1
ATOM 1031 C C . LEU A 1 128 ? 1.427 5.106 11.588 1.00 92.31 128 LEU A C 1
ATOM 1033 O O . LEU A 1 128 ? 0.526 4.772 12.355 1.00 92.31 128 LEU A O 1
ATOM 1037 N N . GLY A 1 129 ? 2.476 4.320 11.338 1.00 96.50 129 GLY A N 1
ATOM 1038 C CA . GLY A 1 129 ? 2.527 2.907 11.694 1.00 96.50 129 GLY A CA 1
ATOM 1039 C C . GLY A 1 129 ? 1.849 2.028 10.644 1.00 96.50 129 GLY A C 1
ATOM 1040 O O . GLY A 1 129 ? 1.700 2.420 9.488 1.00 96.50 129 GLY A O 1
ATOM 1041 N N . ILE A 1 130 ? 1.444 0.830 11.057 1.00 97.81 130 ILE A N 1
ATOM 1042 C CA . ILE A 1 130 ? 0.816 -0.173 10.187 1.00 97.81 130 ILE A CA 1
ATOM 1043 C C . ILE A 1 130 ? -0.513 -0.643 10.775 1.00 97.81 130 ILE A C 1
ATOM 1045 O O . ILE A 1 130 ? -0.827 -0.382 11.939 1.00 97.81 130 ILE A O 1
ATOM 1049 N N . TRP A 1 131 ? -1.301 -1.351 9.974 1.00 98.00 131 TRP A N 1
ATOM 1050 C CA . TRP A 1 131 ? -2.519 -1.995 10.444 1.00 98.00 131 TRP A CA 1
ATOM 1051 C C . TRP A 1 131 ? -2.212 -3.161 11.387 1.00 98.00 131 TRP A C 1
ATOM 1053 O O . TRP A 1 131 ? -1.444 -4.066 11.060 1.00 98.00 131 TRP A O 1
ATOM 1063 N N . VAL A 1 132 ? -2.866 -3.167 12.546 1.00 97.44 132 VAL A N 1
ATOM 1064 C CA . VAL A 1 132 ? -2.820 -4.247 13.536 1.00 97.44 132 VAL A CA 1
ATOM 1065 C C . VAL A 1 132 ? -4.242 -4.509 14.024 1.00 97.44 132 VAL A C 1
ATOM 1067 O O . VAL A 1 132 ? -5.069 -3.600 14.063 1.00 97.44 132 VAL A O 1
ATOM 1070 N N . SER A 1 133 ? -4.536 -5.749 14.406 1.00 97.19 133 SER A N 1
ATOM 1071 C CA . SER A 1 133 ? -5.833 -6.139 14.960 1.00 97.19 133 SER A CA 1
ATOM 1072 C C . SER A 1 133 ? -5.668 -7.048 16.172 1.00 97.19 133 SER A C 1
ATOM 1074 O O . SER A 1 133 ? -4.597 -7.611 16.397 1.00 97.19 133 SER A O 1
ATOM 1076 N N . ASP A 1 134 ? -6.744 -7.210 16.938 1.00 96.94 134 ASP A N 1
ATOM 1077 C CA . ASP A 1 134 ? -6.878 -8.320 17.878 1.00 96.94 134 ASP A CA 1
ATOM 1078 C C . ASP A 1 134 ? -6.943 -9.676 17.152 1.00 96.94 134 ASP A C 1
ATOM 1080 O O . ASP A 1 134 ? -7.163 -9.747 15.940 1.00 96.94 134 ASP A O 1
ATOM 1084 N N . SER A 1 135 ? -6.801 -10.756 17.922 1.00 97.06 135 SER A N 1
ATOM 1085 C CA . SER A 1 135 ? -6.760 -12.138 17.428 1.00 97.06 135 SER A CA 1
ATOM 1086 C C . SER A 1 135 ? -8.020 -12.603 16.691 1.00 97.06 135 SER A C 1
ATOM 1088 O O . SER A 1 135 ? -7.958 -13.608 15.988 1.00 97.06 135 SER A O 1
ATOM 1090 N N . TYR A 1 136 ? -9.146 -11.904 16.839 1.00 97.31 136 TYR A N 1
ATOM 1091 C CA . TYR A 1 136 ? -10.412 -12.212 16.174 1.00 97.31 136 TYR A CA 1
ATOM 1092 C C . TYR A 1 136 ? -10.724 -11.268 15.005 1.00 97.31 136 TYR A C 1
ATOM 1094 O O . TYR A 1 136 ? -11.734 -11.463 14.333 1.00 97.31 136 TYR A O 1
ATOM 1102 N N . GLY A 1 137 ? -9.880 -10.268 14.734 1.00 95.75 137 GLY A N 1
ATOM 1103 C CA . GLY A 1 137 ? -10.082 -9.358 13.605 1.00 95.75 137 GLY A CA 1
ATOM 1104 C C . GLY A 1 137 ? -11.200 -8.327 13.806 1.00 95.75 137 GLY A C 1
ATOM 1105 O O . GLY A 1 137 ? -11.774 -7.881 12.817 1.00 95.75 137 GLY A O 1
ATOM 1106 N N . LEU A 1 138 ? -11.549 -7.970 15.048 1.00 95.81 138 LEU A N 1
ATOM 1107 C CA . LEU A 1 138 ? -12.740 -7.157 15.357 1.00 95.81 138 LEU A CA 1
ATOM 1108 C C . LEU A 1 138 ? -12.445 -5.668 15.588 1.00 95.81 138 LEU A C 1
ATOM 1110 O O . LEU A 1 138 ? -13.321 -4.824 15.427 1.00 95.81 138 LEU A O 1
ATOM 1114 N N . THR A 1 139 ? -11.224 -5.336 15.993 1.00 96.06 139 THR A N 1
ATOM 1115 C CA . THR A 1 139 ? -10.800 -4.001 16.449 1.00 96.06 139 THR A CA 1
ATOM 1116 C C . THR A 1 139 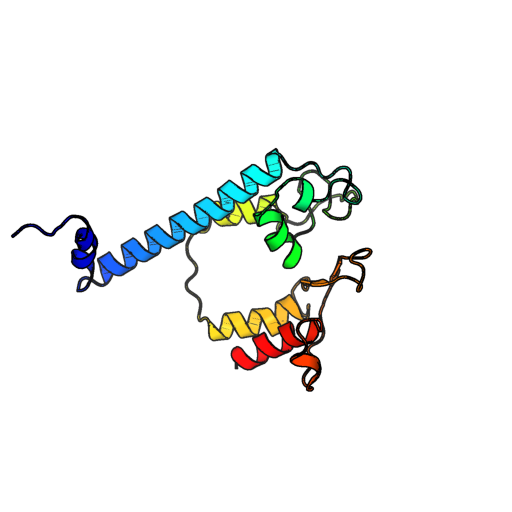? -9.570 -3.504 15.692 1.00 96.06 139 THR A C 1
ATOM 1118 O O . THR A 1 139 ? -8.718 -2.795 16.235 1.00 96.06 139 THR A O 1
ATOM 1121 N N . GLY A 1 140 ? -9.477 -3.887 14.418 1.00 96.38 140 GLY A N 1
ATOM 1122 C CA . GLY A 1 140 ? -8.387 -3.496 13.537 1.00 96.38 140 GLY A CA 1
ATOM 1123 C C . GLY A 1 140 ? -8.260 -1.978 13.404 1.00 96.38 140 GLY A C 1
ATOM 1124 O O . GLY A 1 140 ? -9.250 -1.264 13.238 1.00 96.38 140 GLY A O 1
ATOM 1125 N N . LYS A 1 141 ? -7.027 -1.482 13.491 1.00 96.69 141 LYS A N 1
ATOM 1126 C CA . LYS A 1 141 ? -6.695 -0.068 13.307 1.00 96.69 141 LYS A CA 1
ATOM 1127 C C . LYS A 1 141 ? -5.239 0.099 12.901 1.00 96.69 141 LYS A C 1
ATOM 1129 O O . LYS A 1 141 ? -4.399 -0.767 13.140 1.00 96.69 141 LYS A O 1
ATOM 1134 N N . VAL A 1 142 ? -4.929 1.265 12.355 1.00 97.06 142 VAL A N 1
ATOM 1135 C CA . VAL A 1 142 ? -3.546 1.695 12.145 1.00 97.06 142 VAL A CA 1
ATOM 1136 C C . VAL A 1 142 ? -2.968 2.160 13.473 1.00 97.06 142 VAL A C 1
ATOM 1138 O O . VAL A 1 142 ? -3.599 2.948 14.184 1.00 97.06 142 VAL A O 1
ATOM 1141 N N . GLN A 1 143 ? -1.778 1.676 13.815 1.00 96.94 143 GLN A N 1
ATOM 1142 C CA . GLN A 1 143 ? -1.050 2.152 14.982 1.00 96.94 143 GLN A CA 1
ATOM 1143 C C . GLN A 1 143 ? 0.470 1.993 14.832 1.00 96.94 143 GLN A C 1
ATOM 1145 O O . GLN A 1 143 ? 0.934 1.095 14.124 1.00 96.94 143 GLN A O 1
ATOM 1150 N N . PRO A 1 144 ? 1.253 2.823 15.544 1.00 97.62 144 PRO A N 1
ATOM 1151 C CA . PRO A 1 144 ? 2.680 2.602 15.752 1.00 97.62 144 PRO A CA 1
ATOM 1152 C C . PRO A 1 144 ? 2.974 1.217 16.343 1.00 97.62 144 PRO A C 1
ATOM 1154 O O . PRO A 1 144 ? 2.266 0.759 17.244 1.00 97.62 144 PRO A O 1
ATOM 1157 N N . VAL A 1 145 ? 4.038 0.565 15.869 1.00 97.19 145 VAL A N 1
ATOM 1158 C CA . VAL A 1 145 ? 4.454 -0.763 16.342 1.00 97.19 145 VAL A CA 1
ATOM 1159 C C . VAL A 1 145 ? 5.871 -0.711 16.899 1.00 97.19 145 VAL A C 1
ATOM 1161 O O . VAL A 1 145 ? 6.827 -0.467 16.171 1.00 97.19 145 VAL A O 1
ATOM 1164 N N . ASN A 1 146 ? 6.016 -0.996 18.194 1.00 97.06 146 ASN A N 1
ATOM 1165 C CA . ASN A 1 146 ? 7.331 -1.101 18.823 1.00 97.06 146 ASN A CA 1
ATOM 1166 C C . ASN A 1 146 ? 8.090 -2.339 18.311 1.00 97.06 146 ASN A C 1
ATOM 1168 O O . ASN A 1 146 ? 7.480 -3.401 18.171 1.00 97.06 146 ASN A O 1
ATOM 1172 N N . PRO A 1 147 ? 9.411 -2.241 18.079 1.00 97.00 147 PRO A N 1
ATOM 1173 C CA . PRO A 1 147 ? 10.202 -3.372 17.620 1.00 97.00 147 PRO A CA 1
ATOM 1174 C C . PRO A 1 147 ? 10.400 -4.402 18.737 1.00 97.00 147 PRO A C 1
ATOM 1176 O O . PRO A 1 147 ? 10.669 -4.043 19.886 1.00 97.00 147 PRO A O 1
ATOM 1179 N N . THR A 1 148 ? 10.331 -5.684 18.382 1.00 97.44 148 THR A N 1
ATOM 1180 C CA . THR A 1 148 ? 10.707 -6.808 19.256 1.00 97.44 148 THR A CA 1
ATOM 1181 C C . THR A 1 148 ? 12.036 -7.394 18.809 1.00 97.44 148 THR A C 1
ATOM 1183 O O . THR A 1 148 ? 12.205 -7.760 17.646 1.00 97.44 148 THR A O 1
ATOM 1186 N N . TRP A 1 149 ? 12.979 -7.480 19.745 1.00 97.31 149 TRP A N 1
ATOM 1187 C CA . TRP A 1 149 ? 14.353 -7.927 19.493 1.00 97.31 149 TRP A CA 1
ATOM 1188 C C . TRP A 1 149 ? 14.648 -9.327 20.041 1.00 97.31 149 TRP A C 1
ATOM 1190 O O . TRP A 1 149 ? 15.718 -9.868 19.767 1.00 97.31 149 TRP A O 1
ATOM 1200 N N . GLY A 1 150 ? 13.738 -9.898 20.835 1.00 96.94 150 GLY A N 1
ATOM 1201 C CA . GLY A 1 150 ? 13.848 -11.264 21.326 1.00 96.94 150 GLY A CA 1
ATOM 1202 C C . GLY A 1 150 ? 13.359 -12.293 20.306 1.00 96.94 150 GLY A C 1
ATOM 1203 O O . GLY A 1 150 ? 13.090 -11.991 19.141 1.00 96.94 150 GLY A O 1
ATOM 1204 N N . VAL A 1 151 ? 13.241 -13.542 20.757 1.00 97.00 151 VAL A N 1
ATOM 1205 C CA . VAL A 1 151 ? 12.811 -14.676 19.919 1.00 97.00 151 VAL A CA 1
ATOM 1206 C C . VAL A 1 151 ? 11.383 -14.516 19.394 1.00 97.00 151 VAL A C 1
ATOM 1208 O O . VAL A 1 151 ? 11.064 -15.007 18.316 1.00 97.00 151 VAL A O 1
ATOM 1211 N N . GLU A 1 152 ? 10.542 -13.782 20.118 1.00 96.56 152 GLU A N 1
ATOM 1212 C CA . GLU A 1 152 ? 9.182 -13.429 19.721 1.00 96.56 152 GLU A CA 1
ATOM 1213 C C . GLU A 1 152 ? 9.130 -12.588 18.439 1.00 96.56 152 GLU A C 1
ATOM 1215 O O . GLU A 1 152 ? 8.123 -12.609 17.744 1.00 96.56 152 GLU A O 1
ATOM 1220 N N . GLY A 1 153 ? 10.217 -11.899 18.067 1.00 96.19 153 GLY A N 1
ATOM 1221 C CA . GLY A 1 153 ? 10.302 -11.178 16.794 1.00 96.19 153 GLY A CA 1
ATOM 1222 C C . GLY A 1 153 ? 10.278 -12.084 15.555 1.00 96.19 153 GLY A C 1
ATOM 1223 O O . GLY A 1 153 ? 10.079 -11.584 14.452 1.00 96.19 153 GLY A O 1
ATOM 1224 N N . PHE A 1 154 ? 10.459 -13.398 15.721 1.00 96.88 154 PHE A N 1
ATOM 1225 C CA . PHE A 1 154 ? 10.331 -14.387 14.645 1.00 96.88 154 PHE A CA 1
ATOM 1226 C C . PHE A 1 154 ? 8.946 -15.049 14.593 1.00 96.88 154 PHE A C 1
ATOM 1228 O O . PHE A 1 154 ? 8.695 -15.853 13.694 1.00 96.88 154 PHE A O 1
ATOM 1235 N N . ASP A 1 155 ? 8.051 -14.736 15.535 1.00 97.69 155 ASP A N 1
ATOM 1236 C CA . ASP A 1 155 ? 6.658 -15.172 15.472 1.00 97.69 155 ASP A CA 1
ATOM 1237 C C . ASP A 1 155 ? 5.922 -14.362 14.385 1.00 97.69 155 ASP A C 1
ATOM 1239 O O . ASP A 1 155 ? 5.857 -13.132 14.479 1.00 97.69 155 ASP A O 1
ATOM 1243 N N . PRO A 1 156 ? 5.345 -15.010 13.353 1.00 96.94 156 PRO A N 1
ATOM 1244 C CA . PRO A 1 156 ? 4.654 -14.313 12.268 1.00 96.94 156 PRO A CA 1
ATOM 1245 C C . PRO A 1 156 ? 3.414 -13.524 12.719 1.00 96.94 156 PRO A C 1
ATOM 1247 O O . PRO A 1 156 ? 2.912 -12.706 11.947 1.00 96.94 156 PRO A O 1
ATOM 1250 N N . PHE A 1 157 ? 2.911 -13.745 13.937 1.00 96.50 157 PHE A N 1
ATOM 1251 C CA . PHE A 1 157 ? 1.761 -13.030 14.495 1.00 96.50 157 PHE A CA 1
ATOM 1252 C C . PHE A 1 157 ? 2.150 -11.875 15.432 1.00 96.50 157 PHE A C 1
ATOM 1254 O O . PHE A 1 157 ? 1.275 -11.135 15.885 1.00 96.50 157 PHE A O 1
ATOM 1261 N N . VAL A 1 158 ? 3.446 -11.668 15.695 1.00 96.62 158 VAL A N 1
ATOM 1262 C CA . VAL A 1 158 ? 3.953 -10.540 16.488 1.00 96.62 158 VAL A CA 1
ATOM 1263 C C . VAL A 1 158 ? 4.435 -9.438 15.549 1.00 96.62 158 VAL A C 1
ATOM 1265 O O . VAL A 1 158 ? 5.524 -9.490 14.979 1.00 96.62 158 VAL A O 1
ATOM 1268 N N . SER A 1 159 ? 3.636 -8.376 15.418 1.00 96.19 159 SER A N 1
ATOM 1269 C CA . SER A 1 159 ? 3.928 -7.265 14.500 1.00 96.19 159 SER A CA 1
ATOM 1270 C C . SER A 1 159 ? 5.254 -6.555 14.796 1.00 96.19 159 SER A C 1
ATOM 1272 O O . SER A 1 159 ? 5.866 -6.000 13.885 1.00 96.19 159 SER A O 1
ATOM 1274 N N . GLY A 1 160 ? 5.734 -6.594 16.045 1.00 96.31 160 GLY A N 1
ATOM 1275 C CA . GLY A 1 160 ? 7.028 -6.024 16.431 1.00 96.31 160 GLY A CA 1
ATOM 1276 C C . GLY A 1 160 ? 8.217 -6.618 15.668 1.00 96.31 160 GLY A C 1
ATOM 1277 O O . GLY A 1 160 ? 9.210 -5.917 15.458 1.00 96.31 160 GLY A O 1
ATOM 1278 N N . GLY A 1 161 ? 8.098 -7.864 15.191 1.00 96.88 161 GLY A N 1
ATOM 1279 C CA . GLY A 1 161 ? 9.095 -8.517 14.341 1.00 96.88 161 GLY A CA 1
ATOM 1280 C C . GLY A 1 161 ? 9.279 -7.823 12.991 1.00 96.88 161 GLY A C 1
ATOM 1281 O O . GLY A 1 161 ? 10.380 -7.777 12.450 1.00 96.88 161 GLY A O 1
ATOM 1282 N N . ILE A 1 162 ? 8.221 -7.199 12.463 1.00 97.06 162 ILE A N 1
ATOM 1283 C CA . ILE A 1 162 ? 8.266 -6.459 11.194 1.00 97.06 162 ILE A CA 1
ATOM 1284 C C . ILE A 1 162 ? 9.161 -5.225 11.335 1.00 97.06 162 ILE A C 1
ATOM 1286 O O . ILE A 1 162 ? 9.992 -4.961 10.463 1.00 97.06 162 ILE A O 1
ATOM 1290 N N . ALA A 1 163 ? 9.010 -4.475 12.431 1.00 95.38 163 ALA A N 1
ATOM 1291 C CA . ALA A 1 163 ? 9.801 -3.276 12.691 1.00 95.38 163 ALA A CA 1
ATOM 1292 C C . ALA A 1 163 ? 11.284 -3.616 12.901 1.00 95.38 163 ALA A C 1
ATOM 1294 O O . ALA A 1 163 ? 12.151 -3.002 12.275 1.00 95.38 163 ALA A O 1
ATOM 1295 N N . SER A 1 164 ? 11.581 -4.617 13.738 1.00 97.00 164 SER A N 1
ATOM 1296 C CA . SER A 1 164 ? 12.959 -5.041 13.998 1.00 97.00 164 SER A CA 1
ATOM 1297 C C . SER A 1 164 ? 13.631 -5.631 12.762 1.00 97.00 164 SER A C 1
ATOM 1299 O O . SER A 1 164 ? 14.791 -5.307 12.508 1.00 97.00 164 SER A O 1
ATOM 1301 N N . HIS A 1 165 ? 12.905 -6.407 11.949 1.00 97.19 165 HIS A N 1
ATOM 1302 C CA . HIS A 1 165 ? 13.402 -6.924 10.675 1.00 97.19 165 HIS A CA 1
ATOM 1303 C C . HIS A 1 165 ? 13.876 -5.795 9.753 1.00 97.19 165 HIS A C 1
ATOM 1305 O O . HIS A 1 165 ? 15.045 -5.783 9.382 1.00 97.19 165 HIS A O 1
ATOM 1311 N N . HIS A 1 166 ? 13.016 -4.815 9.451 1.00 96.25 166 HIS A N 1
ATOM 1312 C CA . HIS A 1 166 ? 13.352 -3.714 8.537 1.00 96.25 166 HIS A CA 1
ATOM 1313 C C . HIS A 1 166 ? 14.519 -2.854 9.035 1.00 96.25 166 HIS A C 1
ATOM 1315 O O . HIS A 1 166 ? 15.362 -2.425 8.247 1.00 96.25 166 HIS A O 1
ATOM 1321 N N . ILE A 1 167 ? 14.596 -2.618 10.347 1.00 94.25 167 ILE A N 1
ATOM 1322 C CA . ILE A 1 167 ? 15.717 -1.886 10.946 1.00 94.25 167 ILE A CA 1
ATOM 1323 C C . ILE A 1 167 ? 17.008 -2.692 10.819 1.00 94.25 167 ILE A C 1
ATOM 1325 O O . ILE A 1 167 ? 18.018 -2.142 10.392 1.00 94.25 167 ILE A O 1
ATOM 1329 N N . ALA A 1 168 ? 16.983 -3.982 11.157 1.00 94.75 168 ALA A N 1
ATOM 1330 C CA . ALA A 1 168 ? 18.169 -4.829 11.127 1.00 94.75 168 ALA A CA 1
ATOM 1331 C C . ALA A 1 168 ? 18.693 -5.057 9.703 1.00 94.75 168 ALA A C 1
ATOM 1333 O O . ALA A 1 168 ? 19.899 -5.010 9.496 1.00 94.75 168 ALA A O 1
ATOM 1334 N N . THR A 1 169 ? 17.816 -5.270 8.716 1.00 91.12 169 THR A N 1
ATOM 1335 C CA . THR A 1 169 ? 18.215 -5.444 7.306 1.00 91.12 169 THR A CA 1
ATOM 1336 C C . THR A 1 169 ? 18.625 -4.139 6.629 1.00 91.12 169 THR A C 1
ATOM 1338 O O . THR A 1 169 ? 19.261 -4.159 5.576 1.00 91.12 169 THR A O 1
ATOM 1341 N N . GLY A 1 170 ? 18.214 -3.005 7.198 1.00 86.94 170 GLY A N 1
ATOM 1342 C CA . GLY A 1 170 ? 18.564 -1.669 6.733 1.00 86.94 170 GLY A CA 1
ATOM 1343 C C . GLY A 1 170 ? 19.882 -1.119 7.302 1.00 86.94 170 GLY A C 1
ATOM 1344 O O . GLY A 1 170 ? 20.311 -0.042 6.889 1.00 86.94 170 GLY A O 1
ATOM 1345 N N . ILE A 1 171 ? 20.524 -1.833 8.232 1.00 87.44 171 ILE A N 1
ATOM 1346 C CA . ILE A 1 171 ? 21.869 -1.551 8.774 1.00 87.44 171 ILE A CA 1
ATOM 1347 C C . ILE A 1 171 ? 22.885 -2.452 8.076 1.00 87.44 171 ILE A C 1
ATOM 1349 O O . ILE A 1 171 ? 24.019 -1.978 7.854 1.00 87.44 171 ILE A O 1
#

Radius of gyration: 19.91 Å; chains: 1; bounding box: 46×33×61 Å

Sequence (171 aa):
MSFPWYRVHTIVLNYPGRLLSVHIMHTALIASWAGSMALYELVVFDPSDPVLDPMWRQYMFVIHFMTYLGIINSWGDWTIIGWTITNPSIWCYEGVARAHIIVGIHLFLSREACFAFGAFHVIGLSGLGIWVSDSYGLTGKVQPVNPTWGVEGFDPFVSGGIASHHIATGI

pLDDT: mean 93.25, std 7.77, range [56.59, 98.56]

Organism: Gossypium tomentosum (NCBI:txid34277)

Foldseek 3Di:
DDDDPVCPVVVCVPPVVVVVVVVLVVLLVVLLVLLVLLVVCVVQDDLQDCPPCACVNSVRDNVVVLQQQPAFDDPVQAGNVRDGDDPDDCSHSNNSSVCSNPPRDDDDDPLQVLQCCLPPRQQVVPHQHGWDDPPVRDRIDTHHAAADDDPCLPVPNRSNVSSVVSNVSSD

=== Feature glossary ===
The record interleaves many kinds of information about one protein. Here is each kind framed as the question it answers.

Q: Are the domains correctly placed relative to each other?
A: Predicted aligned error is AlphaFold's pairwise confidence. Unlike pLDDT (per-residue), PAE is per-residue-pair and captures whether two parts of the structure are correctly placed relative to each other. Units are ångströms of expected positional error.

Q: Which residues are in helices, strands, or loops?
A: Eight-state secondary structure (DSSP): H is the canonical α-helix, G the tighter 3₁₀-helix, I the wider π-helix; E/B are β-structure, T and S are turns and bends, and '-' is everything else. DSSP derives these from the pattern of main-chain N–H···O=C hydrogen bonds, not from the sequence.

Q: What if only a Cα trace is available?
A: P-SEA three-state annotation labels each residue as helix, strand, or coil based purely on the geometry of the Cα trace. It serves as a fallback when the full backbone (and thus DSSP) is unavailable.

Q: What are the backbone torsion angles?
A: φ (phi) and ψ (psi) are the two rotatable backbone dihedrals per residue: φ is the C(i-1)–N–Cα–C torsion, ψ is the N–Cα–C–N(i+1) torsion, both in degrees on (−180°, 180°]. α-helical residues cluster near (−60°, −45°); β-strand residues near (−120°, +130°). A Ramachandran plot is simply a scatter of (φ, ψ) for every residue.

Q: What known structures does this most resemble?
A: Structural nearest neighbors (via Foldseek easy-search vs the PDB). Reported per hit: target PDB id, E-value, and alignment TM-score. A TM-score above ~0.5 is the conventional threshold for 'same fold'.

Q: What family and function is it annotated with?
A: Database cross-references. InterPro integrates a dozen domain/family signature databases into unified entries with residue-range hits. GO terms attach function/process/location labels with evidence codes. CATH codes position the fold in a four-level structural taxonomy. Organism is the NCBI-taxonomy species name.

Q: Which residues are buried vs exposed?
A: Solvent accessibility: the surface area of each residue that a 1.4 Å water probe can touch, in Å². When only backbone atoms are present the absolute values are lower than full-atom SASA (side chains contribute most of the area) and are flagged as backbone-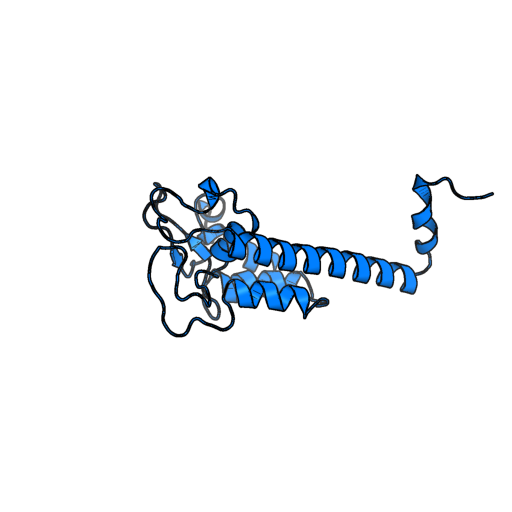only.

Q: What do the diagnostic plots show?
A: Three diagnostic plots accompany the record. The Cα contact map visualizes the tertiary structure as a 2D adjacency matrix (8 Å cutoff, sequence-local contacts suppressed). The Ramachandran plot shows the distribution of backbone (φ, ψ) torsions, with points in the α and β basins reflecting secondary structure content. The PAE plot shows AlphaFold's inter-residue confidence as a color matrix.

Q: What is the amino-acid chain?
A: The amino-acid sequence is the protein's primary structure: the linear order of residues from the N-terminus to the C-terminus, written in one-letter code. Everything else here — the 3D coordinates, the secondary structure, the domain annotations — is ultimately a consequence of this string.

Q: What do the rendered images show?
A: The six renders are orthographic views along the three Cartesian axes in both directions. Representation (cartoon, sticks, or surface) and color scheme (sequence-rainbow or by-chain) vary across proteins so the training set covers all the common visualization conventions.

Q: Where is each backbone atom in 3D?
A: The mmCIF table is the protein's shape written out atom by atom. For each backbone N, Cα, C, and carbonyl O, it records an (x, y, z) coordinate triple in Å plus the residue type, chain letter, and residue number.

Q: How mobile is each atom in the crystal?
A: For experimental (PDB) structures, the B-factor (temperature factor) quantifies the positional spread of each atom in the crystal — a combination of thermal vibration and static disorder — in units of Å². High B-factors mark flexible loops or poorly resolved regions; low B-factors mark the rigid, well-ordered core.

Q: How big and how compact is the whole molecule?
A: Three whole-structure scalars: the radius of gyration (RMS distance of Cα from centroid, in Å), the count of Cα–Cα contacts (pairs closer than 8 Å and separated by more than four residues in sequence — i.e. tertiary, not local, contacts), and the bounding-box dimensions. Together they distinguish compact globular folds from extended fibres or disordered chains.

Q: What does the local fold look like, residue by residue?
A: A 3Di character summarizes, for each residue, the relative orientation of the Cα frame of its nearest spatial neighbor. Because it encodes fold topology rather than chemistry, 3Di alignments detect remote structural similarity that sequence alignment misses.

Q: How confident is the AlphaFold model at each residue?
A: For AlphaFold models, the B-factor field carries pLDDT — the model's own estimate of local accuracy on a 0–100 scale. Regions with pLDDT<50 should be treated as essentially unmodeled; they often correspond to intrinsically disordered segments.